Protein AF-A0AAF0UG15-F1 (afdb_monomer_lite)

Structure (mmCIF, N/CA/C/O backbone):
data_AF-A0AAF0UG15-F1
#
_entry.id   AF-A0AAF0UG15-F1
#
loop_
_atom_site.group_PDB
_atom_site.id
_atom_site.type_symbol
_atom_site.label_atom_id
_atom_site.label_alt_id
_atom_site.label_comp_id
_atom_site.label_asym_id
_atom_site.label_entity_id
_atom_site.label_seq_id
_atom_site.pdbx_PDB_ins_code
_atom_site.Cartn_x
_atom_site.Cartn_y
_atom_site.Cartn_z
_atom_site.occupancy
_atom_site.B_iso_or_equiv
_atom_site.auth_seq_id
_atom_site.auth_comp_id
_atom_site.auth_asym_id
_atom_site.auth_atom_id
_atom_site.pdbx_PDB_model_num
ATOM 1 N N . MET A 1 1 ? 7.082 3.448 -21.912 1.00 67.75 1 MET A N 1
ATOM 2 C CA . MET A 1 1 ? 6.406 4.360 -20.952 1.00 67.75 1 MET A CA 1
ATOM 3 C C . MET A 1 1 ? 6.657 5.805 -21.371 1.00 67.75 1 MET A C 1
ATOM 5 O O . MET A 1 1 ? 7.692 6.062 -21.965 1.00 67.75 1 MET A O 1
ATOM 9 N N . ALA A 1 2 ? 5.743 6.738 -21.078 1.00 82.44 2 ALA A N 1
ATOM 10 C CA . ALA A 1 2 ? 5.976 8.166 -21.332 1.00 82.44 2 ALA A CA 1
ATOM 11 C C . ALA A 1 2 ? 7.150 8.697 -20.476 1.00 82.44 2 ALA A C 1
ATOM 13 O O . ALA A 1 2 ? 7.296 8.245 -19.337 1.00 82.44 2 ALA A O 1
ATOM 14 N N . PRO A 1 3 ? 7.942 9.670 -20.962 1.00 83.31 3 PRO A N 1
ATOM 15 C CA . PRO A 1 3 ? 9.161 10.129 -20.285 1.00 83.31 3 PRO A CA 1
ATOM 16 C C . PRO A 1 3 ? 8.906 10.659 -18.868 1.00 83.31 3 PRO A C 1
ATOM 18 O O . PRO A 1 3 ? 9.688 10.399 -17.959 1.00 83.31 3 PRO A O 1
ATOM 21 N N . THR A 1 4 ? 7.770 11.319 -18.634 1.00 85.06 4 THR A N 1
ATOM 22 C CA . THR A 1 4 ? 7.367 11.787 -17.297 1.00 85.06 4 THR A CA 1
ATOM 23 C C . THR A 1 4 ? 7.140 10.635 -16.318 1.00 85.06 4 THR A C 1
ATOM 25 O O . THR A 1 4 ? 7.551 10.717 -15.167 1.00 85.06 4 THR A O 1
ATOM 28 N N . LYS A 1 5 ? 6.535 9.531 -16.779 1.00 85.00 5 LYS A N 1
ATOM 29 C CA . LYS A 1 5 ? 6.289 8.343 -15.944 1.00 85.00 5 LYS A CA 1
ATOM 30 C C . LYS A 1 5 ? 7.583 7.607 -15.609 1.00 85.00 5 LYS A C 1
ATOM 32 O O . LYS A 1 5 ? 7.687 7.055 -14.526 1.00 85.00 5 LYS A O 1
ATOM 37 N N . LEU A 1 6 ? 8.559 7.604 -16.518 1.00 86.12 6 LEU A N 1
ATOM 38 C CA . LEU A 1 6 ? 9.871 6.996 -16.273 1.00 86.12 6 LEU A CA 1
ATOM 39 C C . LEU A 1 6 ? 10.674 7.764 -15.221 1.00 86.12 6 LEU A C 1
ATOM 41 O O . LEU A 1 6 ? 11.268 7.148 -14.343 1.00 86.12 6 LEU A O 1
ATOM 45 N N . LYS A 1 7 ? 10.647 9.101 -15.271 1.00 88.75 7 LYS A N 1
ATOM 46 C CA . LYS A 1 7 ? 11.265 9.932 -14.228 1.00 88.75 7 LYS A CA 1
ATOM 47 C C . LYS A 1 7 ? 10.631 9.659 -12.866 1.00 88.75 7 LYS A C 1
ATOM 49 O O . LYS A 1 7 ? 11.342 9.359 -11.914 1.00 88.75 7 LYS A O 1
ATOM 54 N N . GLU A 1 8 ? 9.302 9.668 -12.800 1.00 88.44 8 GLU A N 1
ATOM 55 C CA . GLU A 1 8 ? 8.579 9.382 -11.558 1.00 88.44 8 GLU A CA 1
ATOM 56 C C . GLU A 1 8 ? 8.876 7.975 -11.018 1.00 88.44 8 GLU A C 1
ATOM 58 O O . GLU A 1 8 ? 9.110 7.798 -9.825 1.00 88.44 8 GLU A O 1
ATOM 63 N N . LEU A 1 9 ? 8.945 6.981 -11.909 1.00 88.06 9 LEU A N 1
ATOM 64 C CA . LEU A 1 9 ? 9.339 5.616 -11.567 1.00 88.06 9 LEU A CA 1
ATOM 65 C C . LEU A 1 9 ? 10.715 5.583 -10.897 1.00 88.06 9 LEU A C 1
ATOM 67 O O . LEU A 1 9 ? 10.860 4.977 -9.841 1.00 88.06 9 LEU A O 1
ATOM 71 N N . SER A 1 10 ? 11.714 6.244 -11.491 1.00 87.31 10 SER A N 1
ATOM 72 C CA . SER A 1 10 ? 13.072 6.260 -10.939 1.00 87.31 10 SER A CA 1
ATOM 73 C C . SER A 1 10 ? 13.135 6.900 -9.552 1.00 87.31 10 SER A C 1
ATOM 75 O O . SER A 1 10 ? 13.809 6.366 -8.676 1.00 87.31 10 SER A O 1
ATOM 77 N N . VAL A 1 11 ? 12.380 7.980 -9.324 1.00 90.62 11 VAL A N 1
ATOM 78 C CA . VAL A 1 11 ? 12.328 8.672 -8.028 1.00 90.62 11 VAL A CA 1
ATOM 79 C C . VAL A 1 11 ? 11.707 7.777 -6.954 1.00 90.62 11 VAL A C 1
ATOM 81 O O . VAL A 1 11 ? 12.306 7.585 -5.898 1.00 90.62 11 VAL A O 1
ATOM 84 N N . GLN A 1 12 ? 10.541 7.180 -7.225 1.00 87.19 12 GLN A N 1
ATOM 85 C CA . GLN A 1 12 ? 9.871 6.317 -6.244 1.00 87.19 12 GLN A CA 1
ATOM 86 C C . GLN A 1 12 ? 10.658 5.030 -5.974 1.00 87.19 12 GLN A C 1
ATOM 88 O O . GLN A 1 12 ? 10.710 4.576 -4.834 1.00 87.19 12 GLN A O 1
ATOM 93 N N . LEU A 1 13 ? 11.317 4.459 -6.987 1.00 85.75 13 LEU A N 1
ATOM 94 C CA . LEU A 1 13 ? 12.195 3.303 -6.797 1.00 85.75 13 LEU A CA 1
ATOM 95 C C . LEU A 1 13 ? 13.409 3.640 -5.930 1.00 85.75 13 LEU A C 1
ATOM 97 O O . LEU A 1 13 ? 13.734 2.868 -5.034 1.00 85.75 13 LEU A O 1
ATOM 101 N N . GLN A 1 14 ? 14.064 4.781 -6.156 1.00 87.69 14 GLN A N 1
ATOM 102 C CA . GLN A 1 14 ? 15.201 5.201 -5.333 1.00 87.69 14 GLN A CA 1
ATOM 103 C C . GLN A 1 14 ? 14.805 5.428 -3.870 1.00 87.69 14 GLN A C 1
ATOM 105 O O . GLN A 1 14 ? 15.541 5.008 -2.982 1.00 87.69 14 GLN A O 1
ATOM 110 N N . ASP A 1 15 ? 13.638 6.022 -3.608 1.00 87.75 15 ASP A N 1
ATOM 111 C CA . ASP A 1 15 ? 13.121 6.195 -2.243 1.00 87.75 15 ASP A CA 1
ATOM 112 C C . ASP A 1 15 ? 12.863 4.842 -1.555 1.00 87.75 15 ASP A C 1
ATOM 114 O O . ASP A 1 15 ? 13.238 4.630 -0.401 1.00 87.75 15 ASP A O 1
ATOM 118 N N . LEU A 1 16 ? 12.286 3.882 -2.282 1.00 83.31 16 LEU A N 1
ATOM 119 C CA . LEU A 1 16 ? 12.002 2.544 -1.756 1.00 83.31 16 LEU A CA 1
ATOM 120 C C . LEU A 1 16 ? 13.275 1.714 -1.540 1.00 83.31 16 LEU A C 1
ATOM 122 O O . LEU A 1 16 ? 13.334 0.927 -0.593 1.00 83.31 16 LEU A O 1
ATOM 126 N N . LEU A 1 17 ? 14.301 1.900 -2.373 1.00 83.62 17 LEU A N 1
ATOM 127 C CA . LEU A 1 17 ? 15.627 1.305 -2.179 1.00 83.62 17 LEU A CA 1
ATOM 128 C C . LEU A 1 17 ? 16.342 1.938 -0.980 1.00 83.62 17 LEU A C 1
ATOM 130 O O . LEU A 1 17 ? 16.876 1.221 -0.140 1.00 83.62 17 LEU A O 1
ATOM 134 N N . GLY A 1 18 ? 16.302 3.268 -0.853 1.00 84.81 18 GLY A N 1
ATOM 135 C CA . GLY A 1 18 ? 16.916 3.996 0.260 1.00 84.81 18 GLY A CA 1
ATOM 136 C C . GLY A 1 18 ? 16.309 3.644 1.621 1.00 84.81 18 GLY A C 1
ATOM 137 O O . GLY A 1 18 ? 17.015 3.622 2.625 1.00 84.81 18 GLY A O 1
ATOM 138 N N . LYS A 1 19 ? 15.015 3.304 1.652 1.00 83.31 19 LYS A N 1
ATOM 139 C CA . LYS A 1 19 ? 14.313 2.813 2.851 1.00 83.31 19 LYS A CA 1
ATOM 140 C C . LYS A 1 19 ? 14.541 1.328 3.144 1.00 83.31 19 LYS A C 1
ATOM 142 O O . LYS A 1 19 ? 14.094 0.850 4.181 1.00 83.31 19 LYS A O 1
ATOM 147 N N . GLY A 1 20 ? 15.191 0.590 2.242 1.00 78.94 20 GLY A N 1
ATOM 148 C CA . GLY A 1 20 ? 15.375 -0.858 2.368 1.00 78.94 20 GLY A CA 1
ATOM 149 C C . GLY A 1 20 ? 14.090 -1.672 2.179 1.00 78.94 20 GLY A C 1
ATOM 150 O O . GLY A 1 20 ? 14.061 -2.851 2.514 1.00 78.94 20 GLY A O 1
ATOM 151 N N . PHE A 1 21 ? 13.025 -1.069 1.637 1.00 76.25 21 PHE A N 1
ATOM 152 C CA . PHE A 1 21 ? 11.763 -1.765 1.347 1.00 76.25 21 PHE A CA 1
ATOM 153 C C . PHE A 1 21 ? 11.821 -2.610 0.079 1.00 76.25 21 PHE A C 1
ATOM 155 O O . PHE A 1 21 ? 10.916 -3.402 -0.164 1.00 76.25 21 PHE A O 1
ATOM 162 N N . SER A 1 22 ? 12.844 -2.397 -0.742 1.00 73.94 22 SER A N 1
ATOM 163 C CA . SER A 1 22 ? 13.035 -3.053 -2.027 1.00 73.94 22 SER A CA 1
ATOM 164 C C . SER A 1 22 ? 14.502 -3.395 -2.219 1.00 73.94 22 SER A C 1
ATOM 166 O O . SER A 1 22 ? 15.374 -2.736 -1.646 1.00 73.94 22 SER A O 1
ATOM 168 N N . ARG A 1 23 ? 14.781 -4.415 -3.028 1.00 74.62 23 ARG A N 1
ATOM 169 C CA . ARG A 1 23 ? 16.143 -4.808 -3.391 1.00 74.62 23 ARG A CA 1
ATOM 170 C C . ARG A 1 23 ? 16.195 -5.235 -4.860 1.00 74.62 23 ARG A C 1
ATOM 172 O O . ARG A 1 23 ? 15.203 -5.723 -5.402 1.00 74.62 23 ARG A O 1
ATOM 179 N N . PRO A 1 24 ? 17.347 -5.068 -5.524 1.00 72.94 24 PRO A N 1
ATOM 180 C CA . PRO A 1 24 ? 17.587 -5.679 -6.823 1.00 72.94 24 PRO A CA 1
ATOM 181 C C . PRO A 1 24 ? 17.374 -7.193 -6.770 1.00 72.94 24 PRO A C 1
ATOM 183 O O . PRO A 1 24 ? 17.920 -7.863 -5.893 1.00 72.94 24 PRO A O 1
ATOM 186 N N . SER A 1 25 ? 16.630 -7.739 -7.730 1.00 69.50 25 SER A N 1
ATOM 187 C CA . SER A 1 25 ? 16.458 -9.184 -7.877 1.00 69.50 25 SER A CA 1
ATOM 188 C C . SER A 1 25 ? 16.625 -9.607 -9.339 1.00 69.50 25 SER A C 1
ATOM 190 O O . SER A 1 25 ? 16.459 -8.804 -10.258 1.00 69.50 25 SER A O 1
ATOM 192 N N . ILE A 1 26 ? 16.963 -10.879 -9.547 1.00 68.44 26 ILE A N 1
ATOM 193 C CA . ILE A 1 26 ? 17.134 -11.511 -10.869 1.00 68.44 26 ILE A CA 1
ATOM 194 C C . ILE A 1 26 ? 16.088 -12.606 -11.110 1.00 68.44 26 ILE A C 1
ATOM 196 O O . ILE A 1 26 ? 16.328 -13.579 -11.821 1.00 68.44 26 ILE A O 1
ATOM 200 N N . LEU A 1 27 ? 14.925 -12.483 -10.467 1.00 67.25 27 LEU A N 1
ATOM 201 C CA . LEU A 1 27 ? 13.871 -13.480 -10.580 1.00 67.25 27 LEU A CA 1
ATOM 202 C C . LEU A 1 27 ? 13.268 -13.471 -11.996 1.00 67.25 27 LEU A C 1
ATOM 204 O O . LEU A 1 27 ? 13.082 -12.402 -12.577 1.00 67.25 27 LEU A O 1
ATOM 208 N N . PRO A 1 28 ? 12.876 -14.640 -12.537 1.00 69.12 28 PRO A N 1
ATOM 209 C CA . PRO A 1 28 ? 12.199 -14.728 -13.834 1.00 69.12 28 PRO A CA 1
ATOM 210 C C . PRO A 1 28 ? 10.763 -14.172 -13.796 1.00 69.12 28 PRO A C 1
ATOM 212 O O . PRO A 1 28 ? 10.067 -14.162 -14.809 1.00 69.12 28 PRO A O 1
ATOM 215 N N . TRP A 1 29 ? 10.302 -13.732 -12.623 1.00 68.06 29 TRP A N 1
ATOM 216 C CA . TRP A 1 29 ? 8.971 -13.197 -12.389 1.00 68.06 29 TRP A CA 1
ATOM 217 C C . TRP A 1 29 ? 8.991 -11.671 -12.449 1.00 68.06 29 TRP A C 1
ATOM 219 O O . TRP A 1 29 ? 9.756 -11.018 -11.746 1.00 68.06 29 TRP A O 1
ATOM 229 N N . GLY A 1 30 ? 8.101 -11.104 -13.260 1.00 73.69 30 GLY A N 1
ATOM 230 C CA . GLY A 1 30 ? 7.899 -9.665 -13.369 1.00 73.69 30 GLY A CA 1
ATOM 231 C C . GLY A 1 30 ? 6.415 -9.328 -13.385 1.00 73.69 30 GLY A C 1
ATOM 232 O O . GLY A 1 30 ? 5.597 -10.079 -13.916 1.00 73.69 30 GLY A O 1
ATOM 233 N N . SER A 1 31 ? 6.062 -8.188 -12.800 1.00 80.06 31 SER A N 1
ATOM 234 C CA . SER A 1 31 ? 4.694 -7.675 -12.781 1.00 80.06 31 SER A CA 1
ATOM 235 C C . SER A 1 31 ? 4.676 -6.256 -13.347 1.00 80.06 31 SER A C 1
ATOM 237 O O . SER A 1 31 ? 5.571 -5.470 -13.029 1.00 80.06 31 SER A O 1
ATOM 239 N N . PRO A 1 32 ? 3.701 -5.895 -14.200 1.00 84.00 32 PRO A N 1
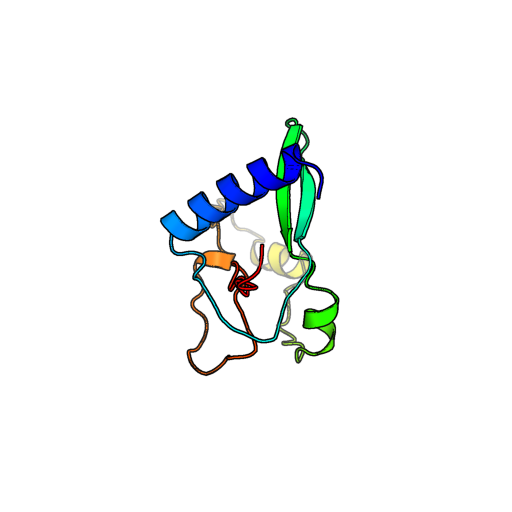ATOM 240 C CA . PRO A 1 32 ? 3.680 -4.570 -14.792 1.00 84.00 32 PRO A CA 1
ATOM 241 C C . PRO A 1 32 ? 3.386 -3.499 -13.737 1.00 84.00 32 PRO A C 1
ATOM 243 O O . PRO A 1 32 ? 2.581 -3.694 -12.822 1.00 84.00 32 PRO A O 1
ATOM 246 N N . ILE A 1 33 ? 4.017 -2.337 -13.903 1.00 85.25 33 ILE A N 1
ATOM 247 C CA . ILE A 1 33 ? 3.815 -1.171 -13.043 1.00 85.25 33 ILE A CA 1
ATOM 248 C C . ILE A 1 33 ? 2.804 -0.221 -13.683 1.00 85.25 33 ILE A C 1
ATOM 250 O O . ILE A 1 33 ? 2.899 0.146 -14.857 1.00 85.25 33 ILE A O 1
ATOM 254 N N . LEU A 1 34 ? 1.844 0.205 -12.873 1.00 86.44 34 LEU A N 1
ATOM 255 C CA . LEU A 1 34 ? 0.811 1.171 -13.197 1.00 86.44 34 LEU A CA 1
ATOM 256 C C . LEU A 1 34 ? 1.028 2.445 -12.382 1.00 86.44 34 LEU A C 1
ATOM 258 O O . LEU A 1 34 ? 1.501 2.404 -11.251 1.00 86.44 34 LEU A O 1
ATOM 262 N N . PHE A 1 35 ? 0.639 3.579 -12.956 1.00 87.62 35 PHE A N 1
ATOM 263 C CA . PHE A 1 35 ? 0.632 4.859 -12.254 1.00 87.62 35 PHE A CA 1
ATOM 264 C C . PHE A 1 35 ? -0.800 5.325 -12.056 1.00 87.62 35 PHE A C 1
ATOM 266 O O . PHE A 1 35 ? -1.539 5.486 -13.031 1.00 87.62 35 PHE A O 1
ATOM 273 N N . VAL A 1 36 ? -1.163 5.575 -10.802 1.00 89.00 36 VAL A N 1
ATOM 274 C CA . VAL A 1 36 ? -2.467 6.116 -10.416 1.00 89.00 36 VAL A CA 1
ATOM 275 C C . VAL A 1 36 ? -2.279 7.556 -9.964 1.00 89.00 36 VAL A C 1
ATOM 277 O O . VAL A 1 36 ? -1.408 7.841 -9.147 1.00 89.00 36 VAL A O 1
ATOM 280 N N . LYS A 1 37 ? -3.086 8.479 -10.491 1.00 91.31 37 LYS A N 1
ATOM 281 C CA . LYS A 1 37 ? -3.100 9.863 -10.008 1.00 91.31 37 LYS A CA 1
ATOM 282 C C . LYS A 1 37 ? -3.909 9.937 -8.716 1.00 91.31 37 LYS A C 1
ATOM 284 O O . LYS A 1 37 ? -5.069 9.528 -8.689 1.00 91.31 37 LYS A O 1
ATOM 289 N N . LYS A 1 38 ? -3.294 10.453 -7.659 1.00 90.75 38 LYS A N 1
ATOM 290 C CA . LYS A 1 38 ? -3.952 10.803 -6.402 1.00 90.75 38 LYS A CA 1
ATOM 291 C C . LYS A 1 38 ? -4.736 12.112 -6.560 1.00 90.75 38 LYS A C 1
ATOM 293 O O . LYS A 1 38 ? -4.571 12.845 -7.536 1.00 90.75 38 LYS A O 1
ATOM 298 N N . LYS A 1 39 ? -5.606 12.399 -5.585 1.00 92.56 39 LYS A N 1
ATOM 299 C CA . LYS A 1 39 ? -6.441 13.616 -5.557 1.00 92.56 39 LYS A CA 1
ATOM 300 C C . LYS A 1 39 ? -5.617 14.907 -5.487 1.00 92.56 39 LYS A C 1
ATOM 302 O O . LYS A 1 39 ? -6.050 15.923 -6.009 1.00 92.56 39 LYS A O 1
ATOM 307 N N . ASP A 1 40 ? -4.443 14.845 -4.869 1.00 90.69 40 ASP A N 1
ATOM 308 C CA . ASP A 1 40 ? -3.462 15.933 -4.759 1.00 90.69 40 ASP A CA 1
ATOM 309 C C . ASP A 1 40 ? -2.647 16.153 -6.052 1.00 90.69 40 ASP A C 1
ATOM 311 O O . ASP A 1 40 ? -1.789 17.029 -6.104 1.00 90.69 40 ASP A O 1
ATOM 315 N N . GLY A 1 41 ? -2.902 15.371 -7.107 1.00 86.88 41 GLY A N 1
ATOM 316 C CA . GLY A 1 41 ? -2.174 15.436 -8.374 1.00 86.88 41 GLY A CA 1
ATOM 317 C C . GLY A 1 41 ? -0.875 14.625 -8.398 1.00 86.88 41 GLY A C 1
ATOM 318 O O . GLY A 1 41 ? -0.312 14.441 -9.480 1.00 86.88 41 GLY A O 1
ATOM 319 N N . ALA A 1 42 ? -0.432 14.081 -7.259 1.00 87.00 42 ALA A N 1
ATOM 320 C CA . ALA A 1 42 ? 0.734 13.208 -7.198 1.00 87.00 42 ALA A CA 1
ATOM 321 C C . ALA A 1 42 ? 0.459 11.872 -7.905 1.00 87.00 42 ALA A C 1
ATOM 323 O O . ALA A 1 42 ? -0.678 11.395 -7.975 1.00 87.00 42 ALA A O 1
ATOM 324 N N . MET A 1 43 ? 1.502 11.234 -8.433 1.00 87.62 43 MET A N 1
ATOM 325 C CA . MET A 1 43 ? 1.389 9.887 -8.990 1.00 87.62 43 MET A CA 1
ATOM 326 C C . MET A 1 43 ? 1.805 8.857 -7.942 1.00 87.62 43 MET A C 1
ATOM 328 O O . MET A 1 43 ? 2.793 9.028 -7.241 1.00 87.62 43 MET A O 1
ATOM 332 N N . CYS A 1 44 ? 1.053 7.771 -7.834 1.00 86.19 44 CYS 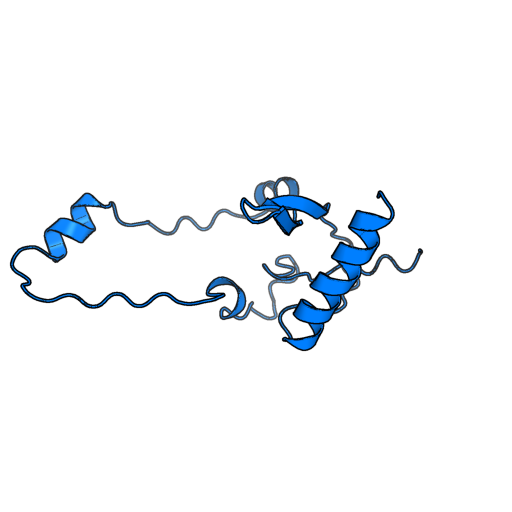A N 1
ATOM 333 C CA . CYS A 1 44 ? 1.393 6.620 -7.013 1.00 86.19 44 CYS A CA 1
ATOM 334 C C . CYS A 1 44 ? 1.805 5.473 -7.932 1.00 86.19 44 CYS A C 1
ATOM 336 O O . CYS A 1 44 ? 1.042 5.110 -8.836 1.00 86.19 44 CYS A O 1
ATOM 338 N N . MET A 1 45 ? 2.993 4.916 -7.711 1.00 87.75 45 MET A N 1
ATOM 339 C CA . MET A 1 45 ? 3.407 3.673 -8.343 1.00 87.75 45 MET A CA 1
ATOM 340 C C . MET A 1 45 ? 2.610 2.503 -7.750 1.00 87.75 45 MET A C 1
ATOM 342 O O . MET A 1 45 ? 2.515 2.346 -6.535 1.00 87.75 45 MET A O 1
ATOM 346 N N . C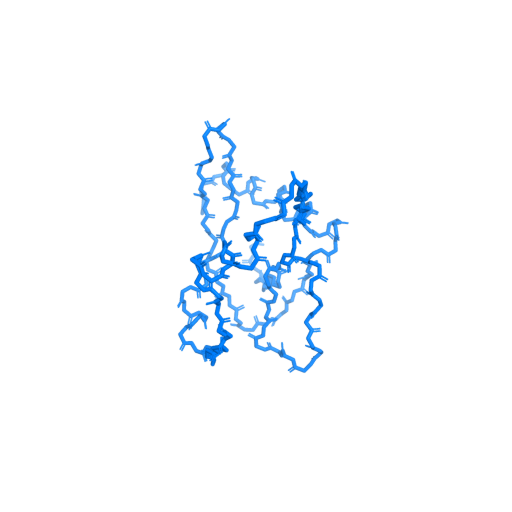YS A 1 46 ? 2.016 1.675 -8.604 1.00 85.75 46 CYS A N 1
ATOM 347 C CA . CYS A 1 46 ? 1.238 0.504 -8.208 1.00 85.75 46 CYS A CA 1
ATOM 348 C C . CYS A 1 46 ? 1.676 -0.711 -9.025 1.00 85.75 46 CYS A C 1
ATOM 350 O O . CYS A 1 46 ? 1.671 -0.673 -10.253 1.00 85.75 46 CYS A O 1
ATOM 352 N N . ILE A 1 47 ? 2.017 -1.808 -8.357 1.00 83.94 47 ILE A N 1
ATOM 353 C CA . ILE A 1 47 ? 2.400 -3.058 -9.022 1.00 83.94 47 ILE A CA 1
ATOM 354 C C . ILE A 1 47 ? 1.146 -3.893 -9.281 1.00 83.94 47 ILE A C 1
ATOM 356 O O . ILE A 1 47 ? 0.303 -4.075 -8.400 1.00 83.94 47 ILE A O 1
ATOM 360 N N . TYR A 1 48 ? 0.999 -4.408 -10.498 1.00 83.00 48 TYR A N 1
ATOM 361 C CA . TYR A 1 48 ? -0.212 -5.107 -10.912 1.00 83.00 48 TYR A CA 1
ATOM 362 C C . TYR A 1 48 ? -0.164 -6.615 -10.627 1.00 83.00 48 TYR A C 1
ATOM 364 O O . TYR A 1 48 ? -0.011 -7.445 -11.520 1.00 83.00 48 TYR A O 1
ATOM 372 N N . TYR A 1 49 ? -0.378 -7.005 -9.373 1.00 80.06 49 TYR A N 1
ATOM 373 C CA . TYR A 1 49 ? -0.269 -8.399 -8.916 1.00 80.06 49 TYR A CA 1
ATOM 374 C C . TYR A 1 49 ? -1.347 -9.376 -9.420 1.00 80.06 49 TYR A C 1
ATOM 376 O O . TYR A 1 49 ? -1.432 -10.497 -8.933 1.00 80.06 49 TYR A O 1
ATOM 384 N N . ARG A 1 50 ? -2.197 -9.026 -10.394 1.00 84.31 50 ARG A N 1
ATOM 385 C CA . ARG A 1 50 ? -3.347 -9.875 -10.760 1.00 84.31 50 ARG A CA 1
ATOM 386 C C . ARG A 1 50 ? -2.951 -11.262 -11.271 1.00 84.31 50 ARG A C 1
ATOM 388 O O . ARG A 1 50 ? -3.673 -12.217 -11.006 1.00 84.31 50 ARG A O 1
ATOM 395 N N . GLN A 1 51 ? -1.860 -11.374 -12.028 1.00 82.56 51 GLN A N 1
ATOM 396 C CA . GLN A 1 51 ? -1.375 -12.674 -12.510 1.00 82.56 51 GLN A CA 1
ATOM 397 C C . GLN A 1 51 ? -0.726 -13.473 -11.376 1.00 82.56 51 GLN A C 1
ATOM 399 O O . GLN A 1 51 ? -1.030 -14.651 -11.210 1.00 82.56 51 GLN A O 1
ATOM 404 N N . LEU A 1 52 ? 0.066 -12.801 -10.541 1.00 79.50 52 LEU A N 1
ATOM 405 C CA . LEU A 1 52 ? 0.721 -13.391 -9.376 1.00 79.50 52 LEU A CA 1
ATOM 406 C C . LEU A 1 52 ? -0.309 -13.920 -8.356 1.00 79.50 52 LEU A C 1
ATOM 408 O O . LEU A 1 52 ? -0.232 -15.060 -7.914 1.00 79.50 52 LEU A O 1
ATOM 412 N N . ASN A 1 53 ? -1.379 -13.170 -8.094 1.00 83.12 53 ASN A N 1
ATOM 413 C CA . ASN A 1 53 ? -2.461 -13.571 -7.187 1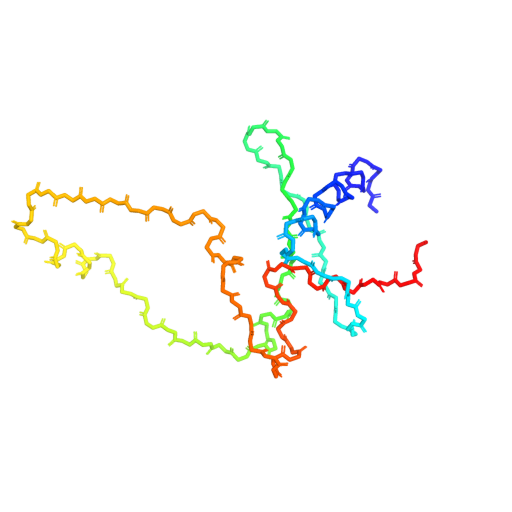.00 83.12 53 ASN A CA 1
ATOM 414 C C . ASN A 1 53 ? -3.268 -14.792 -7.663 1.00 83.12 53 ASN A C 1
ATOM 416 O O . ASN A 1 53 ? -4.020 -15.354 -6.872 1.00 83.12 53 ASN A O 1
ATOM 420 N N . LYS A 1 54 ? -3.172 -15.184 -8.942 1.00 85.94 54 LYS A N 1
ATOM 421 C CA . LYS A 1 54 ? -3.834 -16.396 -9.456 1.00 85.94 54 LYS A CA 1
ATOM 422 C C . LYS A 1 54 ? -3.022 -17.660 -9.207 1.00 85.94 54 LYS A C 1
ATOM 424 O O . LYS A 1 54 ? -3.620 -18.722 -9.083 1.00 85.94 54 LYS A O 1
ATOM 429 N N . VAL A 1 55 ? -1.695 -17.544 -9.195 1.00 83.25 55 VAL A N 1
ATOM 430 C CA . VAL A 1 55 ? -0.792 -18.680 -8.965 1.00 83.25 55 VAL A CA 1
ATOM 431 C C . VAL A 1 55 ? -0.515 -18.894 -7.479 1.00 83.25 55 VAL A C 1
ATOM 433 O O . VAL A 1 55 ? -0.166 -19.999 -7.084 1.00 83.25 55 VAL A O 1
ATOM 436 N N . MET A 1 56 ? -0.692 -17.859 -6.651 1.00 76.88 56 MET A N 1
ATOM 437 C CA . MET A 1 56 ? -0.529 -17.973 -5.205 1.00 76.88 56 MET A CA 1
ATOM 438 C C . MET A 1 56 ? -1.670 -18.749 -4.546 1.00 76.88 56 MET A C 1
ATOM 440 O O . MET A 1 56 ? -2.851 -18.506 -4.809 1.00 76.88 56 MET A O 1
ATOM 444 N N . GLU A 1 57 ? -1.300 -19.617 -3.606 1.00 83.56 57 GLU A N 1
ATOM 445 C CA . GLU A 1 57 ? -2.240 -20.219 -2.672 1.00 83.56 57 GLU A CA 1
ATOM 446 C C . GLU A 1 57 ? -2.855 -19.136 -1.777 1.00 83.56 57 GLU A C 1
ATOM 448 O O . GLU A 1 57 ? -2.165 -18.283 -1.207 1.00 83.56 57 GLU A O 1
ATOM 453 N N . LYS A 1 58 ? -4.184 -19.143 -1.678 1.00 81.88 58 LYS A N 1
ATOM 454 C CA . LYS A 1 58 ? -4.916 -18.157 -0.888 1.00 81.88 58 LYS A CA 1
ATOM 455 C C . LYS A 1 58 ? -4.842 -18.533 0.585 1.00 81.88 58 LYS A C 1
ATOM 457 O O . LYS A 1 58 ? -5.452 -19.510 1.008 1.00 81.88 58 LYS A O 1
ATOM 462 N N . ASN A 1 59 ? -4.160 -17.708 1.372 1.00 81.62 59 ASN A N 1
ATOM 463 C CA . ASN A 1 59 ? -4.259 -17.782 2.822 1.00 81.62 59 ASN A CA 1
ATOM 464 C C . ASN A 1 59 ? -5.599 -17.180 3.274 1.00 81.62 59 ASN A C 1
ATOM 466 O O . ASN A 1 59 ? -5.771 -15.959 3.267 1.00 81.62 59 ASN A O 1
ATOM 470 N N . ASN A 1 60 ? -6.552 -18.029 3.650 1.00 82.62 60 ASN A N 1
ATOM 471 C CA . ASN A 1 60 ? -7.852 -17.591 4.149 1.00 82.62 60 ASN A CA 1
ATOM 472 C C . ASN A 1 60 ? -7.758 -17.282 5.647 1.00 82.62 60 ASN A C 1
ATOM 474 O O . ASN A 1 60 ? -8.103 -18.111 6.487 1.00 82.62 60 ASN A O 1
ATOM 478 N N . TYR A 1 61 ? -7.302 -16.076 5.979 1.00 84.94 61 TYR A N 1
ATOM 479 C CA . TYR A 1 61 ? -7.397 -15.573 7.345 1.00 84.94 61 TYR A CA 1
ATOM 480 C C . TYR A 1 61 ? -8.811 -15.018 7.598 1.00 84.94 61 TYR A C 1
ATOM 482 O O . TYR A 1 61 ? -9.276 -14.180 6.816 1.00 84.94 61 TYR A O 1
ATOM 490 N N . PRO A 1 62 ? -9.525 -15.465 8.647 1.00 87.19 62 PRO A N 1
ATOM 491 C CA . PRO A 1 62 ? -10.874 -14.992 8.923 1.00 87.19 62 PRO A CA 1
ATOM 492 C C . PRO A 1 62 ? -10.828 -13.533 9.383 1.00 87.19 62 PRO A C 1
ATOM 494 O O . PRO A 1 62 ? -10.431 -13.229 10.505 1.00 87.19 62 PRO A O 1
ATOM 497 N N . MET A 1 63 ? -11.245 -12.617 8.510 1.00 89.06 63 MET A N 1
ATOM 498 C CA . MET A 1 63 ? -11.368 -11.210 8.873 1.00 89.06 63 MET A CA 1
ATOM 499 C C . MET A 1 63 ? -12.655 -11.013 9.690 1.00 89.06 63 MET A C 1
ATOM 501 O O . MET A 1 63 ? -13.729 -11.421 9.230 1.00 89.06 63 MET A O 1
ATOM 505 N N . PRO A 1 64 ? -12.578 -10.436 10.903 1.00 89.81 64 PRO A N 1
ATOM 506 C CA . PRO A 1 64 ? -13.750 -10.249 11.745 1.00 89.81 64 PRO A CA 1
ATOM 507 C C . PRO A 1 64 ? -14.761 -9.323 11.062 1.00 89.81 64 PRO A C 1
ATOM 509 O O . PRO A 1 64 ? -14.397 -8.357 10.391 1.00 89.81 64 PRO A O 1
ATOM 512 N N . LYS A 1 65 ? -16.052 -9.621 11.237 1.00 92.56 65 LYS A N 1
ATOM 513 C CA . LYS A 1 65 ? -17.121 -8.726 10.785 1.00 92.56 65 LYS A CA 1
ATOM 514 C C . LYS A 1 65 ? -17.100 -7.449 11.616 1.00 92.56 65 LYS A C 1
ATOM 516 O O . LYS A 1 65 ? -16.861 -7.511 12.820 1.00 92.56 65 LYS A O 1
ATOM 521 N N . MET A 1 66 ? -17.421 -6.322 10.983 1.00 92.19 66 MET A N 1
ATOM 522 C CA . MET A 1 66 ? -17.486 -5.026 11.664 1.00 92.19 66 MET A CA 1
ATOM 523 C C . MET A 1 66 ? -18.421 -5.069 12.880 1.00 92.19 66 MET A C 1
ATOM 525 O O . MET A 1 66 ? -18.030 -4.615 13.948 1.00 92.19 66 MET A O 1
ATOM 529 N N . ASP A 1 67 ? -19.594 -5.697 12.756 1.00 94.19 67 ASP A N 1
ATOM 530 C CA . ASP A 1 67 ? -20.555 -5.827 13.862 1.00 94.19 67 ASP A CA 1
ATOM 531 C C . ASP A 1 67 ? -19.952 -6.555 15.071 1.00 94.19 67 ASP A C 1
ATOM 533 O O . ASP A 1 67 ? -20.086 -6.097 16.202 1.00 94.19 67 ASP A O 1
ATOM 537 N N . ASN A 1 68 ? -19.190 -7.629 14.831 1.00 91.44 68 ASN A N 1
ATOM 538 C CA . ASN A 1 68 ? -18.522 -8.376 15.897 1.00 91.44 68 ASN A CA 1
ATOM 539 C C . ASN A 1 68 ? -17.474 -7.515 16.620 1.00 91.44 68 ASN A C 1
ATOM 541 O O . ASN A 1 68 ? -17.304 -7.650 17.829 1.00 91.44 68 ASN A O 1
ATOM 545 N N . LEU A 1 69 ? -16.765 -6.645 15.890 1.00 90.62 69 LEU A N 1
ATOM 546 C CA . LEU A 1 69 ? -15.805 -5.714 16.485 1.00 90.62 69 LEU A CA 1
ATOM 547 C C . LEU A 1 69 ? -16.529 -4.674 17.349 1.00 90.62 69 LEU A C 1
ATOM 549 O O . LEU A 1 69 ? -16.102 -4.413 18.467 1.00 90.62 69 LEU A O 1
ATOM 553 N N . PHE A 1 70 ? -17.648 -4.114 16.881 1.00 90.06 70 PHE A N 1
ATOM 554 C CA . PHE A 1 70 ? -18.423 -3.144 17.662 1.00 90.06 70 PHE A CA 1
ATOM 555 C C . PHE A 1 70 ? -19.087 -3.761 18.893 1.00 90.06 70 PHE A C 1
ATOM 557 O O . PHE A 1 70 ? -19.144 -3.116 19.939 1.00 90.06 70 PHE A O 1
ATOM 564 N N . ASP A 1 71 ? -19.532 -5.013 18.804 1.00 92.56 71 ASP A N 1
ATOM 565 C CA . ASP A 1 71 ? -20.080 -5.742 19.945 1.00 92.56 71 ASP A CA 1
ATOM 566 C C . ASP A 1 71 ? -19.049 -5.916 21.066 1.00 92.56 71 ASP A C 1
ATOM 568 O O . ASP A 1 71 ? -19.394 -5.754 22.236 1.00 92.56 71 ASP A O 1
ATOM 572 N N . GLN A 1 72 ? -17.778 -6.148 20.722 1.00 88.44 72 GLN A N 1
ATOM 573 C CA . GLN A 1 72 ? -16.679 -6.209 21.695 1.00 88.44 72 GLN A CA 1
ATOM 574 C C . GLN A 1 72 ? -16.391 -4.864 22.370 1.00 88.44 72 GLN A C 1
ATOM 576 O O . GLN A 1 72 ? -15.877 -4.832 23.485 1.00 88.44 72 GLN A O 1
ATOM 581 N N . LEU A 1 73 ? -16.718 -3.757 21.706 1.00 90.12 73 LEU A N 1
ATOM 582 C CA . LEU A 1 73 ? -16.485 -2.403 22.204 1.00 90.12 73 LEU A CA 1
ATOM 583 C C . LEU A 1 73 ? -17.682 -1.849 23.000 1.00 90.12 73 LEU A C 1
ATOM 585 O O . LEU A 1 73 ? -17.606 -0.734 23.523 1.00 90.12 73 LEU A O 1
ATOM 589 N N . ARG A 1 74 ? -18.791 -2.595 23.125 1.00 91.69 74 ARG A N 1
ATOM 590 C CA . ARG A 1 74 ? -19.970 -2.150 23.886 1.00 91.69 74 ARG A CA 1
ATOM 591 C C . ARG A 1 74 ? -19.616 -1.881 25.349 1.00 91.69 74 ARG A C 1
ATOM 593 O O . ARG A 1 74 ? -19.015 -2.708 26.025 1.00 91.69 74 ARG A O 1
ATOM 600 N N . GLY A 1 75 ? -20.053 -0.728 25.853 1.00 89.94 75 GLY A N 1
ATOM 601 C CA . GLY A 1 75 ? -19.846 -0.321 27.247 1.00 89.94 75 GLY A CA 1
ATOM 602 C C . GLY A 1 75 ? -18.463 0.265 27.547 1.00 89.94 75 GLY A C 1
ATOM 603 O O . GLY A 1 75 ? -18.242 0.734 28.662 1.00 89.94 75 GLY A O 1
ATOM 604 N N . VAL A 1 76 ? -17.549 0.301 26.573 1.00 92.56 76 VAL A N 1
ATOM 605 C CA . VAL A 1 76 ? -16.279 1.021 26.706 1.00 92.56 76 VAL A CA 1
ATOM 606 C C . VAL A 1 76 ? -16.519 2.517 26.467 1.00 92.56 76 VAL A C 1
ATOM 608 O O . VAL A 1 76 ? -17.210 2.913 25.531 1.00 92.56 76 VAL A O 1
ATOM 611 N N . VAL A 1 77 ? -15.962 3.356 27.343 1.00 91.19 77 VAL A N 1
ATOM 612 C CA . VAL A 1 77 ? -16.195 4.816 27.360 1.00 91.19 77 VAL A CA 1
ATOM 613 C C . VAL A 1 77 ? -15.082 5.590 26.643 1.00 91.19 77 VAL A C 1
ATOM 615 O O . VAL A 1 77 ? -15.313 6.684 26.136 1.00 91.19 77 VAL A O 1
ATOM 618 N N . VAL A 1 78 ? -13.873 5.026 26.581 1.00 93.50 78 VAL A N 1
ATOM 619 C CA . VAL A 1 78 ? -12.688 5.660 25.988 1.00 93.50 78 VAL A CA 1
ATOM 620 C C . VAL A 1 78 ? -11.994 4.673 25.059 1.00 93.50 78 VAL A C 1
ATOM 622 O O . VAL A 1 78 ? -11.721 3.541 25.450 1.00 93.50 78 VAL A O 1
ATOM 625 N N . PHE A 1 79 ? -11.664 5.126 23.850 1.00 91.50 79 PHE A N 1
ATOM 626 C CA . PHE A 1 79 ? -10.937 4.346 22.851 1.00 91.50 79 PHE A CA 1
ATOM 627 C C . PHE A 1 79 ? -9.706 5.108 22.373 1.00 91.50 79 PHE A C 1
ATOM 629 O O . PHE A 1 79 ? -9.727 6.335 22.261 1.00 91.50 79 PHE A O 1
ATOM 636 N N . SER A 1 80 ? -8.654 4.371 22.032 1.00 92.12 80 SER A N 1
ATOM 637 C CA . SER A 1 80 ? -7.522 4.872 21.261 1.00 92.12 80 SER A CA 1
ATOM 638 C C . SER A 1 80 ? -7.425 4.091 19.953 1.00 92.12 80 SER A C 1
ATOM 640 O O . SER A 1 80 ? -7.721 2.900 19.897 1.00 92.12 80 SER A O 1
ATOM 642 N N . ASN A 1 81 ? -7.044 4.782 18.883 1.00 91.38 81 ASN A N 1
ATOM 643 C CA . ASN A 1 81 ? -6.813 4.184 17.576 1.00 91.38 81 A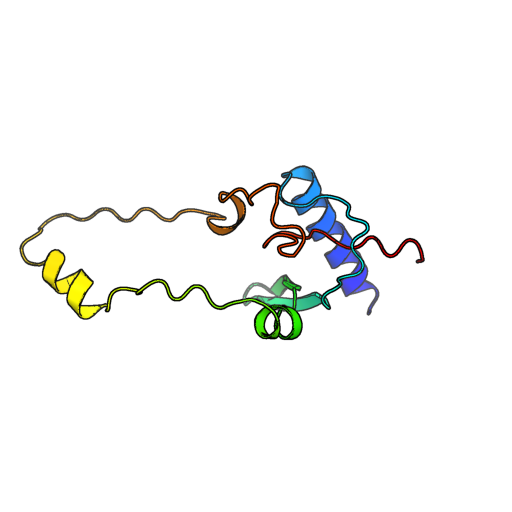SN A CA 1
ATOM 644 C C . ASN A 1 81 ? -5.348 4.411 17.197 1.00 91.38 81 ASN A C 1
ATOM 646 O O . ASN A 1 81 ? -4.845 5.528 17.328 1.00 91.38 81 ASN A O 1
ATOM 650 N N . ILE A 1 82 ? -4.675 3.352 16.757 1.00 92.88 82 ILE A N 1
ATOM 651 C CA . ILE A 1 82 ? -3.277 3.377 16.340 1.00 92.88 82 ILE A CA 1
ATOM 652 C C . ILE A 1 82 ? -3.235 2.966 14.874 1.00 92.88 82 ILE A C 1
ATOM 654 O O . ILE A 1 82 ? -3.606 1.848 14.528 1.00 92.88 82 ILE A O 1
ATOM 658 N N . ASP A 1 83 ? -2.755 3.872 14.028 1.00 90.94 83 ASP A N 1
ATOM 659 C CA . ASP A 1 83 ? -2.546 3.618 12.606 1.00 90.94 83 ASP A CA 1
ATOM 660 C C . ASP A 1 83 ? -1.076 3.263 12.347 1.00 90.9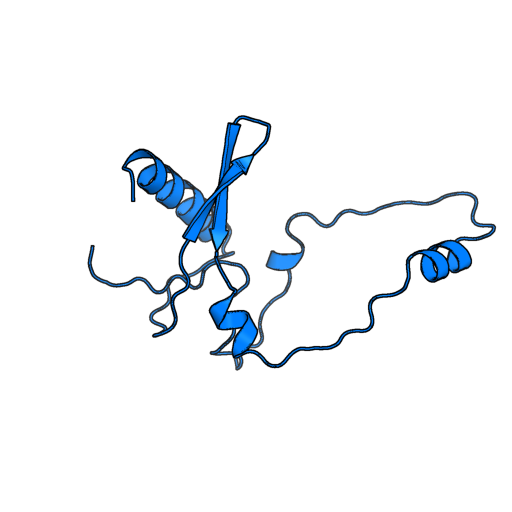4 83 ASP A C 1
ATOM 662 O O . ASP A 1 83 ? -0.165 4.034 12.671 1.00 90.94 83 ASP A O 1
ATOM 666 N N . LEU A 1 84 ? -0.838 2.082 11.774 1.00 87.12 84 LEU A N 1
ATOM 667 C CA . LEU A 1 84 ? 0.500 1.625 11.408 1.00 87.12 84 LEU A CA 1
ATOM 668 C C . LEU A 1 84 ? 0.841 2.118 9.998 1.00 87.12 84 LEU A C 1
ATOM 670 O O . LEU A 1 84 ? 0.414 1.556 8.993 1.00 87.12 84 LEU A O 1
ATOM 674 N N . ARG A 1 85 ? 1.664 3.168 9.909 1.00 83.12 85 ARG A N 1
ATOM 675 C CA . ARG A 1 85 ? 2.164 3.654 8.616 1.00 83.12 85 ARG A CA 1
ATOM 676 C C . ARG A 1 85 ? 3.070 2.613 7.961 1.00 83.12 85 ARG A C 1
ATOM 678 O O . ARG A 1 85 ? 4.020 2.143 8.588 1.00 83.12 85 ARG A O 1
ATOM 685 N N . PHE A 1 86 ? 2.831 2.344 6.677 1.00 74.62 86 PHE A N 1
ATOM 686 C CA . PHE A 1 86 ? 3.588 1.360 5.891 1.00 74.62 86 PHE A CA 1
ATOM 687 C C . PHE A 1 86 ? 3.571 -0.049 6.507 1.00 74.62 86 PHE A C 1
ATOM 689 O O . PHE A 1 86 ? 4.535 -0.792 6.354 1.00 74.62 86 PHE A O 1
ATOM 696 N N . ASP A 1 87 ? 2.489 -0.404 7.198 1.00 77.69 87 ASP A N 1
ATOM 697 C CA . ASP A 1 87 ? 2.224 -1.713 7.807 1.00 77.69 87 ASP A CA 1
ATOM 698 C C . ASP A 1 87 ? 2.685 -2.907 6.954 1.00 77.69 87 ASP A C 1
ATOM 700 O O . ASP A 1 87 ? 3.418 -3.772 7.434 1.00 77.69 87 ASP A O 1
ATOM 704 N N . TYR A 1 88 ? 2.355 -2.916 5.663 1.00 76.19 88 TYR A N 1
ATOM 705 C CA . TYR A 1 88 ? 2.751 -3.982 4.744 1.00 76.19 88 TYR A CA 1
ATOM 706 C C . TYR A 1 88 ? 4.269 -4.139 4.578 1.00 76.19 88 TYR A C 1
ATOM 708 O O . TYR A 1 88 ? 4.738 -5.243 4.313 1.00 76.19 88 TYR A O 1
ATOM 716 N N . HIS A 1 89 ? 5.039 -3.060 4.728 1.00 75.56 89 HIS A N 1
ATOM 717 C CA . HIS A 1 89 ? 6.499 -3.067 4.598 1.00 75.56 89 HIS A CA 1
ATOM 718 C C . HIS A 1 89 ? 7.215 -3.442 5.902 1.00 75.56 89 HIS A C 1
ATOM 720 O O . HIS A 1 89 ? 8.419 -3.681 5.883 1.00 75.56 89 HIS A O 1
ATOM 726 N N . GLN A 1 90 ? 6.498 -3.497 7.029 1.00 74.81 90 GLN A N 1
ATOM 727 C CA . GLN A 1 90 ? 7.067 -3.895 8.320 1.00 74.81 90 GLN A CA 1
ATOM 728 C C . GLN A 1 90 ? 7.171 -5.420 8.462 1.00 74.81 90 GLN A C 1
ATOM 730 O O . GLN A 1 90 ? 7.975 -5.919 9.250 1.00 74.81 90 GLN A O 1
ATOM 735 N N . LEU A 1 91 ? 6.365 -6.173 7.707 1.00 74.81 91 LEU A N 1
ATOM 736 C CA . LEU A 1 91 ? 6.373 -7.631 7.743 1.00 74.81 91 LEU A CA 1
ATOM 737 C C . LEU A 1 91 ? 7.538 -8.185 6.917 1.00 74.81 91 LEU A C 1
ATOM 739 O O . LEU A 1 91 ? 7.594 -8.016 5.699 1.00 74.81 91 LEU A O 1
ATOM 743 N N . SER A 1 92 ? 8.447 -8.900 7.584 1.00 68.31 92 SER A N 1
ATOM 744 C CA . SER A 1 92 ? 9.514 -9.636 6.905 1.00 68.31 92 SER A CA 1
ATOM 745 C C . SER A 1 92 ? 8.957 -10.885 6.222 1.00 68.31 92 SER A C 1
ATOM 747 O O . SER A 1 92 ? 8.133 -11.607 6.792 1.00 68.31 92 SER A O 1
ATOM 749 N N . SER A 1 93 ? 9.421 -11.167 5.007 1.00 62.97 93 SER A N 1
ATOM 750 C CA . SER A 1 93 ? 9.127 -12.437 4.349 1.00 62.97 93 SER A CA 1
ATOM 751 C C . SER A 1 93 ? 9.991 -13.560 4.931 1.00 62.97 93 SER A C 1
ATOM 753 O O . SER A 1 93 ? 11.067 -13.336 5.492 1.00 62.97 93 SER A O 1
ATOM 755 N N . ARG A 1 94 ? 9.526 -14.804 4.789 1.00 66.31 94 ARG A N 1
ATOM 756 C CA . ARG A 1 94 ? 10.351 -15.975 5.099 1.00 66.31 94 ARG A CA 1
ATOM 757 C C . ARG A 1 94 ? 11.400 -16.157 4.005 1.00 66.31 94 ARG A C 1
ATOM 759 O O . ARG A 1 94 ? 11.087 -16.005 2.829 1.00 66.31 94 ARG A O 1
ATOM 766 N N . ALA A 1 95 ? 12.617 -16.538 4.388 1.00 60.38 95 ALA A N 1
ATOM 767 C CA . ALA A 1 95 ? 13.734 -16.736 3.458 1.00 60.38 95 ALA A CA 1
ATOM 768 C C . ALA A 1 95 ? 13.462 -17.807 2.380 1.00 60.38 95 ALA A C 1
ATOM 770 O O . ALA A 1 95 ? 14.060 -17.765 1.312 1.00 60.38 95 ALA A O 1
ATOM 771 N N . GLU A 1 96 ? 12.554 -18.746 2.654 1.00 62.03 96 GLU A N 1
ATOM 772 C CA . GLU A 1 96 ? 12.189 -19.855 1.762 1.00 62.03 96 GLU A CA 1
ATOM 773 C C . GLU A 1 96 ? 11.120 -19.475 0.719 1.00 62.03 96 GLU A C 1
ATOM 775 O O . GLU A 1 96 ? 10.955 -20.175 -0.282 1.00 62.03 96 GLU A O 1
ATOM 780 N N . ASP A 1 97 ? 10.413 -18.353 0.908 1.00 62.19 97 ASP A N 1
ATOM 781 C CA . ASP A 1 97 ? 9.362 -17.891 -0.003 1.00 62.19 97 ASP A CA 1
ATOM 782 C C . ASP A 1 97 ? 9.979 -17.205 -1.243 1.00 62.19 97 ASP A C 1
ATOM 784 O O . ASP A 1 97 ? 9.835 -16.003 -1.459 1.00 62.19 97 ASP A O 1
ATOM 788 N N . ASN A 1 98 ? 10.627 -17.985 -2.116 1.00 50.53 98 ASN A N 1
ATOM 789 C CA . ASN A 1 98 ? 11.186 -17.513 -3.398 1.00 50.53 98 ASN A CA 1
ATOM 790 C C . ASN A 1 98 ? 10.111 -16.995 -4.382 1.00 50.53 98 ASN A C 1
ATOM 792 O O . ASN A 1 98 ? 10.420 -16.299 -5.348 1.00 50.53 98 ASN A O 1
ATOM 796 N N . LEU A 1 99 ? 8.844 -17.365 -4.149 1.00 50.34 99 LEU A N 1
ATOM 797 C CA . LEU A 1 99 ? 7.667 -16.972 -4.936 1.00 50.34 99 LEU A CA 1
ATOM 798 C C . LEU A 1 99 ? 6.943 -15.744 -4.378 1.00 50.34 99 LEU A C 1
ATOM 800 O O . LEU A 1 99 ? 5.982 -15.281 -4.994 1.00 50.34 99 LEU A O 1
ATOM 804 N N . ARG A 1 100 ? 7.388 -15.207 -3.235 1.00 50.50 100 ARG A N 1
ATOM 805 C CA . ARG A 1 100 ? 6.911 -13.926 -2.710 1.00 50.50 100 ARG A CA 1
ATOM 806 C C . ARG A 1 100 ? 8.000 -12.870 -2.882 1.00 50.50 100 ARG A C 1
ATOM 808 O O . ARG A 1 100 ? 8.594 -12.455 -1.887 1.00 50.50 100 ARG A O 1
ATOM 815 N N . PRO A 1 101 ? 8.247 -12.391 -4.116 1.00 47.75 101 PRO A N 1
ATOM 816 C CA . PRO A 1 101 ? 8.906 -11.115 -4.302 1.00 47.75 101 PRO A CA 1
ATOM 817 C C . PRO A 1 101 ? 7.952 -10.051 -3.749 1.00 47.75 101 PRO A C 1
ATOM 819 O O . PRO A 1 101 ? 7.008 -9.633 -4.410 1.00 47.75 101 PRO A O 1
ATOM 822 N N . TYR A 1 102 ? 8.135 -9.785 -2.460 1.00 49.28 102 TYR A N 1
ATOM 823 C CA . TYR A 1 102 ? 7.702 -8.682 -1.616 1.00 49.28 102 TYR A CA 1
ATOM 824 C C . TYR A 1 102 ? 6.595 -7.764 -2.148 1.00 49.28 102 TYR A C 1
ATOM 826 O O . TYR A 1 102 ? 6.663 -7.188 -3.231 1.00 49.28 102 TYR A O 1
ATOM 834 N N . LEU A 1 103 ? 5.682 -7.418 -1.236 1.00 47.34 103 LEU A N 1
ATOM 835 C CA . LEU A 1 103 ? 4.874 -6.196 -1.313 1.00 47.34 103 LEU A CA 1
ATOM 836 C C . LEU A 1 103 ? 5.707 -4.896 -1.472 1.00 47.34 103 LEU A C 1
ATOM 838 O O . LEU A 1 103 ? 5.130 -3.822 -1.614 1.00 47.34 103 LEU A O 1
ATOM 842 N N . GLY A 1 104 ? 7.037 -4.970 -1.527 1.00 44.75 104 GLY A N 1
ATOM 843 C CA . GLY A 1 104 ? 7.916 -3.943 -2.068 1.00 44.75 104 GLY A CA 1
ATOM 844 C C . GLY A 1 104 ? 8.950 -4.551 -3.016 1.00 44.75 104 GLY A C 1
ATOM 845 O O . GLY A 1 104 ? 10.015 -4.945 -2.576 1.00 44.75 104 GLY A O 1
ATOM 846 N N . ILE A 1 105 ? 8.655 -4.590 -4.320 1.00 47.19 105 ILE A N 1
ATOM 847 C CA . ILE A 1 105 ? 9.659 -4.393 -5.386 1.00 47.19 105 ILE A CA 1
ATOM 848 C C . ILE A 1 105 ? 10.927 -5.246 -5.174 1.00 47.19 105 ILE A C 1
ATOM 850 O O . ILE A 1 105 ? 12.037 -4.734 -5.061 1.00 47.19 105 ILE A O 1
ATOM 854 N N . ASP A 1 106 ? 10.796 -6.568 -5.199 1.00 45.03 106 ASP A N 1
ATOM 855 C CA . ASP A 1 106 ? 11.848 -7.357 -5.844 1.00 45.03 106 ASP A CA 1
ATOM 856 C C . ASP A 1 106 ? 11.647 -7.081 -7.343 1.00 45.03 106 ASP A C 1
ATOM 858 O O . ASP A 1 106 ? 10.938 -7.790 -8.058 1.00 45.03 106 ASP A O 1
ATOM 862 N N . MET A 1 107 ? 12.140 -5.926 -7.806 1.00 48.38 107 MET A N 1
ATOM 863 C CA . MET A 1 107 ? 12.163 -5.636 -9.233 1.00 48.38 107 MET A CA 1
ATOM 864 C C . MET A 1 107 ? 13.152 -6.618 -9.821 1.00 48.38 107 MET A C 1
ATOM 866 O O . MET A 1 107 ? 14.338 -6.592 -9.477 1.00 48.38 107 MET A O 1
ATOM 870 N N . ALA A 1 108 ? 12.660 -7.495 -10.690 1.00 41.66 108 ALA A N 1
ATOM 871 C CA . ALA A 1 108 ? 13.498 -8.060 -11.720 1.00 41.66 108 ALA A CA 1
ATOM 872 C C . ALA A 1 108 ? 14.145 -6.864 -12.427 1.00 41.66 108 ALA A C 1
ATOM 874 O O . ALA A 1 108 ? 13.483 -6.133 -13.171 1.00 41.66 108 ALA A O 1
ATOM 875 N N . ILE A 1 109 ? 15.421 -6.609 -12.138 1.00 37.66 109 ILE A N 1
ATOM 876 C CA . ILE A 1 109 ? 16.233 -5.795 -13.027 1.00 37.66 109 ILE A CA 1
ATOM 877 C C . ILE A 1 109 ? 16.330 -6.650 -14.282 1.00 37.66 109 ILE A C 1
ATOM 879 O O . ILE A 1 109 ? 17.164 -7.547 -14.375 1.00 37.66 109 ILE A O 1
ATOM 883 N N . ILE A 1 110 ? 15.431 -6.413 -15.238 1.00 37.50 110 ILE A N 1
ATOM 884 C CA . ILE A 1 110 ? 15.703 -6.785 -16.618 1.00 37.50 110 ILE A CA 1
ATOM 885 C C . ILE A 1 110 ? 16.937 -5.963 -16.966 1.00 37.50 110 ILE A C 1
ATOM 887 O O . ILE A 1 110 ? 16.863 -4.746 -17.135 1.00 37.50 110 ILE A O 1
ATOM 891 N N . SER A 1 111 ? 18.089 -6.625 -16.964 1.00 29.89 111 SER A N 1
ATOM 892 C CA . SER A 1 111 ? 19.376 -6.093 -17.389 1.00 29.89 111 SER A CA 1
ATOM 893 C C . SER A 1 111 ? 19.337 -5.836 -18.901 1.00 29.89 111 SER A C 1
ATOM 895 O O . SER A 1 111 ? 19.936 -6.576 -19.679 1.00 29.89 111 SER A O 1
ATOM 897 N N . SER A 1 112 ? 18.508 -4.892 -19.343 1.00 29.47 112 SER A N 1
ATOM 898 C CA . SER A 1 112 ? 18.422 -4.391 -20.722 1.00 29.47 112 SER A CA 1
ATOM 899 C C . SER A 1 112 ? 17.353 -3.295 -20.829 1.00 29.47 112 SER A C 1
ATOM 901 O O . SER A 1 112 ? 16.260 -3.496 -21.359 1.00 29.47 112 SER A O 1
ATOM 903 N N . LEU A 1 113 ? 17.693 -2.110 -20.327 1.00 32.16 113 LEU A N 1
ATOM 904 C CA . LEU A 1 113 ? 17.391 -0.854 -21.015 1.00 32.16 113 LEU A CA 1
ATOM 905 C C . LEU A 1 113 ? 18.719 -0.173 -21.326 1.00 32.16 113 LEU A C 1
ATOM 907 O O . LEU A 1 113 ? 19.598 -0.219 -20.435 1.00 32.16 113 LEU A O 1
#

Organism: Solanum verrucosum (NCBI:txid315347)

Foldseek 3Di:
DPPVVVVLVVVVLVVCVVVVLEDADQDPDDFDWDWDQDPVRDTDIDTDCPVLVVPDDDDDDDDDDPVVVVVVCPPPDDDDDDDDPPVQSVDDDDPPPPSDNGVDDNDNPPVDD

Radius of gyration: 18.51 Å; chains: 1; bounding box: 40×36×49 Å

Secondary structure (DSSP, 8-state):
--HHHHHHHHHHHHHHHHTTS-EEE--S----EEEEE-TTS-EEEEE-TTTHHHHS------PPPHHHHHHHTTT---------TTHHHHSPPPTT-TT---SS-EEE--S--

Sequence (113 aa):
MAPTKLKELSVQLQDLLGKGFSRPSILPWGSPILFVKKKDGAMCMCIYYRQLNKVMEKNNYPMPKMDNLFDQLRGVVVFSNIDLRFDYHQLSSRAEDNLRPYLGIDMAIISSL

InterPro domains:
  IPR032567 RTL1-related [PTHR15503] (1-96)
  IPR043128 Reverse transcriptase/Diguanylate cyclase domain [G3DSA:3.30.70.270] (61-88)
  IPR043502 DNA/RNA polymerase superfamily [SSF56672] (2-92)

pLDDT: mean 77.4, std 16.14, range [29.47, 94.19]